Protein AF-A0A936JMW3-F1 (afdb_monomer)

Nearest PDB structures (foldseek):
  3kiz-assembly1_A  TM=5.884E-01  e=1.829E+00  Cytophaga hutchinsonii ATCC 33406
  7wm7-assembly1_B  TM=5.344E-01  e=2.595E+00  Salmonella enterica subsp. enterica serovar Cubana str. 76814
  7uw9-assembly1_G  TM=4.083E-01  e=7.946E+00  Citrus x limon

Sequence (88 aa):
MSKDAERAATVVRERVGDRKPKLILHFECTGRGKLMLRDQVRQDLVRRIQSSLPGDTPWFGAYVGGEIAPVRETNMFHNYTAVLAAIV

pLDDT: mean 84.59, std 10.83, range [48.62, 95.38]

Structure (mmCIF, N/CA/C/O backbone):
data_AF-A0A936JMW3-F1
#
_entry.id   AF-A0A936JMW3-F1
#
loop_
_atom_site.group_PDB
_atom_site.id
_atom_site.type_symbol
_atom_site.label_atom_id
_atom_site.label_alt_id
_atom_site.label_comp_id
_atom_site.label_asym_id
_atom_site.label_entity_id
_atom_site.label_seq_id
_atom_site.pdbx_PDB_ins_code
_atom_site.Cartn_x
_atom_site.Cartn_y
_atom_site.Cartn_z
_atom_site.occupancy
_atom_site.B_iso_or_equiv
_atom_site.auth_seq_id
_atom_site.auth_comp_id
_atom_site.auth_asym_id
_atom_site.auth_atom_id
_atom_site.pdbx_PDB_model_num
ATOM 1 N N . MET A 1 1 ? 2.826 12.191 -13.641 1.00 48.62 1 MET A N 1
ATOM 2 C CA . MET A 1 1 ? 2.742 10.856 -13.004 1.00 48.62 1 MET A CA 1
ATOM 3 C C . MET A 1 1 ? 2.316 11.036 -11.551 1.00 48.62 1 MET A C 1
ATOM 5 O O . MET A 1 1 ? 3.149 11.417 -10.745 1.00 48.62 1 MET A O 1
ATOM 9 N N . SER A 1 2 ? 1.021 10.908 -11.229 1.00 50.53 2 SER A N 1
ATOM 10 C CA . SER A 1 2 ? 0.531 11.158 -9.853 1.00 50.53 2 SER A CA 1
ATOM 11 C C . SER A 1 2 ? -0.820 10.521 -9.497 1.00 50.53 2 SER A C 1
ATOM 13 O O . SER A 1 2 ? -1.070 10.345 -8.318 1.00 50.53 2 SER A O 1
ATOM 15 N N . LYS A 1 3 ? -1.694 10.179 -10.457 1.00 59.94 3 LYS A N 1
ATOM 16 C CA . LYS A 1 3 ? -3.078 9.755 -10.149 1.00 59.94 3 LYS A CA 1
ATOM 17 C C . LYS A 1 3 ? -3.257 8.240 -9.970 1.00 59.94 3 LYS A C 1
ATOM 19 O O . LYS A 1 3 ? -4.128 7.809 -9.224 1.00 59.94 3 LYS A O 1
ATOM 24 N N . ASP A 1 4 ? -2.425 7.423 -10.614 1.00 64.94 4 ASP A N 1
ATOM 25 C CA . ASP A 1 4 ? -2.665 5.972 -10.682 1.00 64.94 4 ASP A CA 1
ATOM 26 C C . ASP A 1 4 ? -2.328 5.232 -9.381 1.00 64.94 4 ASP A C 1
ATOM 28 O O . ASP A 1 4 ? -2.985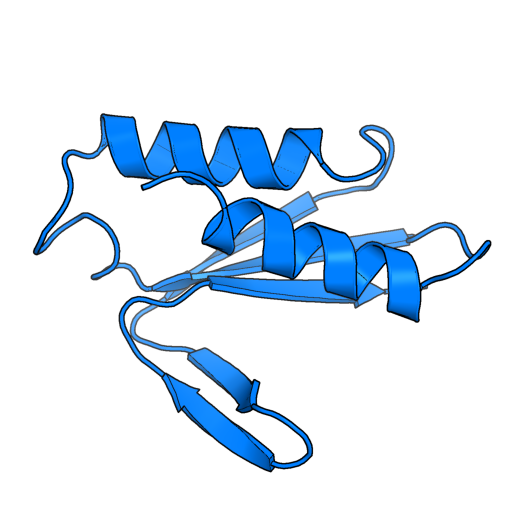 4.255 -9.032 1.00 64.94 4 ASP A O 1
ATOM 32 N N . ALA A 1 5 ? -1.339 5.715 -8.625 1.00 66.25 5 ALA A N 1
ATOM 33 C CA . ALA A 1 5 ? -0.994 5.139 -7.324 1.00 66.25 5 ALA A CA 1
ATOM 34 C C . ALA A 1 5 ? -2.110 5.367 -6.292 1.00 66.25 5 ALA A C 1
ATOM 36 O O . ALA A 1 5 ? -2.513 4.450 -5.582 1.00 66.25 5 ALA A O 1
ATOM 37 N N . GLU A 1 6 ? -2.674 6.574 -6.278 1.00 78.12 6 GLU A N 1
ATOM 38 C CA . GLU A 1 6 ? -3.806 6.938 -5.422 1.00 78.12 6 GLU A CA 1
ATOM 39 C C . GLU A 1 6 ? -5.095 6.219 -5.848 1.00 78.12 6 GLU A C 1
ATOM 41 O O . GLU A 1 6 ? -5.954 5.934 -5.009 1.00 78.12 6 GLU A O 1
ATOM 46 N N . ARG A 1 7 ? -5.223 5.851 -7.132 1.00 83.75 7 ARG A N 1
ATOM 47 C CA . ARG A 1 7 ? -6.363 5.080 -7.646 1.00 83.75 7 ARG A CA 1
ATOM 48 C C . ARG A 1 7 ? -6.499 3.728 -6.950 1.00 83.75 7 ARG A C 1
ATOM 50 O O . ARG A 1 7 ? -7.608 3.373 -6.570 1.00 83.75 7 ARG A O 1
ATOM 57 N N . 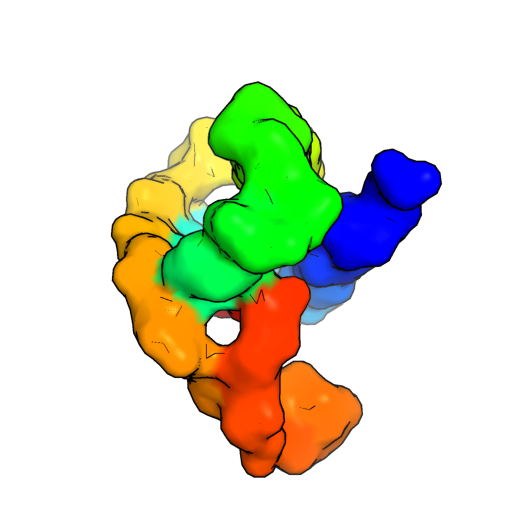ALA A 1 8 ? -5.404 2.991 -6.751 1.00 84.56 8 ALA A N 1
ATOM 58 C CA . ALA A 1 8 ? -5.454 1.689 -6.081 1.00 84.56 8 ALA A CA 1
ATOM 59 C C . ALA A 1 8 ? -5.967 1.817 -4.637 1.00 84.56 8 ALA A C 1
ATOM 61 O O . ALA A 1 8 ? -6.881 1.098 -4.239 1.00 84.56 8 ALA A O 1
ATOM 62 N N . ALA A 1 9 ? -5.444 2.788 -3.883 1.00 87.50 9 ALA A N 1
ATOM 63 C CA . ALA A 1 9 ? -5.917 3.077 -2.531 1.00 87.50 9 ALA A CA 1
ATOM 64 C C . ALA A 1 9 ? -7.389 3.523 -2.521 1.00 87.50 9 ALA A C 1
ATOM 66 O O . ALA A 1 9 ? -8.154 3.106 -1.657 1.00 87.50 9 ALA A O 1
ATOM 67 N N . THR A 1 10 ? -7.807 4.319 -3.507 1.00 89.06 10 THR A N 1
ATOM 68 C CA . THR A 1 10 ? -9.200 4.770 -3.654 1.00 89.06 10 THR A CA 1
ATOM 69 C C . THR A 1 10 ? -10.153 3.605 -3.881 1.00 89.06 10 THR A C 1
ATOM 71 O O . THR A 1 10 ? -11.127 3.477 -3.146 1.00 89.06 10 THR A O 1
ATOM 74 N N . VAL A 1 11 ? -9.825 2.698 -4.803 1.00 88.81 11 VAL A N 1
ATOM 75 C CA . VAL A 1 11 ? -10.623 1.487 -5.055 1.00 88.81 11 VAL A CA 1
ATOM 76 C C . VAL A 1 11 ? -10.704 0.607 -3.807 1.00 88.81 11 VAL A C 1
ATOM 78 O O . VAL A 1 11 ? -11.754 0.034 -3.524 1.00 88.81 11 VAL A O 1
ATOM 81 N N . VAL A 1 12 ? -9.617 0.501 -3.035 1.00 89.88 12 VAL A N 1
ATOM 82 C CA . VAL A 1 12 ? -9.644 -0.213 -1.752 1.00 89.88 12 VAL A CA 1
ATOM 83 C C . VAL A 1 12 ? -10.622 0.452 -0.785 1.00 89.88 12 VAL A C 1
ATOM 85 O O . VAL A 1 12 ? -11.475 -0.249 -0.251 1.00 89.88 12 VAL A O 1
ATOM 88 N N . ARG A 1 13 ? -10.562 1.779 -0.598 1.00 89.19 13 ARG A N 1
ATOM 89 C CA . ARG A 1 13 ? -11.501 2.506 0.280 1.00 89.19 13 ARG A CA 1
ATOM 90 C C . ARG A 1 13 ? -12.956 2.300 -0.140 1.00 89.19 13 ARG A C 1
ATOM 92 O O . ARG A 1 13 ? -13.783 1.971 0.701 1.00 89.19 13 ARG A O 1
ATOM 99 N N . GLU A 1 14 ? -13.250 2.423 -1.432 1.00 90.94 14 GLU A N 1
ATOM 100 C CA . GLU A 1 14 ? -14.599 2.224 -1.981 1.00 90.94 14 GLU A CA 1
ATOM 101 C C . GLU A 1 14 ? -15.127 0.806 -1.726 1.00 90.94 14 GLU A C 1
ATOM 103 O O . GLU A 1 14 ? -16.279 0.631 -1.338 1.00 90.94 14 GLU A O 1
ATOM 108 N N . ARG A 1 15 ? -14.287 -0.223 -1.901 1.00 90.25 15 ARG A N 1
ATOM 109 C CA . ARG A 1 15 ? -14.675 -1.626 -1.671 1.00 90.25 15 ARG A CA 1
ATOM 110 C C . ARG A 1 15 ? -14.811 -1.971 -0.194 1.00 90.25 15 ARG A C 1
ATOM 112 O O . ARG A 1 15 ? -15.635 -2.807 0.176 1.00 90.25 15 ARG A O 1
ATOM 119 N N . VAL A 1 16 ? -13.973 -1.379 0.648 1.00 90.62 16 VAL A N 1
ATOM 120 C CA . VAL A 1 16 ? -14.002 -1.570 2.099 1.00 90.62 16 VAL A CA 1
ATOM 121 C C . VAL A 1 16 ? -15.263 -0.934 2.695 1.00 90.62 16 VAL A C 1
ATOM 123 O O . VAL A 1 16 ? -15.910 -1.575 3.530 1.00 90.62 16 VAL A O 1
ATOM 126 N N . GLY A 1 17 ? -15.663 0.246 2.210 1.00 88.88 17 GLY A N 1
ATOM 127 C CA . GLY A 1 17 ? -16.792 1.011 2.742 1.00 88.88 17 GLY A CA 1
ATOM 128 C C . GLY A 1 17 ? -16.512 1.481 4.171 1.00 88.88 17 GLY A C 1
ATOM 129 O O . GLY A 1 17 ? -15.392 1.878 4.481 1.00 88.88 17 GLY A O 1
ATOM 130 N N . ASP A 1 18 ? -17.504 1.363 5.054 1.00 89.50 18 ASP A N 1
ATOM 131 C CA . ASP A 1 18 ? -17.388 1.770 6.467 1.00 89.50 18 ASP A CA 1
ATOM 132 C C . ASP A 1 18 ? -16.659 0.745 7.353 1.00 89.50 18 ASP A C 1
ATOM 134 O O . ASP A 1 18 ? -16.463 0.956 8.552 1.00 89.50 18 ASP A O 1
ATOM 138 N N . ARG A 1 19 ? -16.261 -0.404 6.792 1.00 91.12 19 ARG A N 1
ATOM 139 C CA . ARG A 1 19 ? -15.528 -1.425 7.546 1.00 91.12 19 ARG A CA 1
ATOM 140 C C . ARG A 1 19 ? -14.126 -0.919 7.854 1.00 91.12 19 ARG A C 1
ATOM 142 O O . ARG A 1 19 ? -13.446 -0.395 6.982 1.00 91.12 19 ARG A O 1
ATOM 149 N N . LYS A 1 20 ? -13.646 -1.147 9.075 1.00 89.12 20 LYS A N 1
ATOM 150 C CA . LYS A 1 20 ? -12.256 -0.853 9.430 1.00 89.12 20 LYS A CA 1
ATOM 151 C C . LYS A 1 20 ? -11.350 -2.011 8.994 1.00 89.12 20 LYS A C 1
ATOM 153 O O . LYS A 1 20 ? -11.527 -3.116 9.512 1.00 89.12 20 LYS A O 1
ATOM 158 N N . PRO A 1 21 ? -10.376 -1.799 8.093 1.00 91.88 21 PRO A N 1
ATOM 159 C CA . PRO A 1 21 ? -9.387 -2.822 7.787 1.00 91.88 21 PRO A CA 1
ATOM 160 C C . PRO A 1 21 ? -8.585 -3.208 9.035 1.00 91.88 21 PRO A C 1
ATOM 162 O O . PRO A 1 21 ? -8.183 -2.361 9.829 1.00 91.88 21 PRO A O 1
ATOM 165 N N . LYS A 1 22 ? -8.338 -4.504 9.200 1.00 94.44 22 LYS A N 1
ATOM 166 C CA . LYS A 1 22 ? -7.470 -5.083 10.234 1.00 94.44 22 LYS A CA 1
ATOM 167 C C . LYS A 1 22 ? -6.022 -5.213 9.765 1.00 94.44 22 LYS A C 1
ATOM 169 O O . LYS A 1 22 ? -5.120 -5.287 10.592 1.00 94.44 22 LYS A O 1
ATOM 174 N N . LEU A 1 23 ? -5.807 -5.278 8.449 1.00 94.88 23 LEU A N 1
ATOM 175 C CA . LEU A 1 23 ? -4.495 -5.405 7.820 1.00 94.88 23 LEU A CA 1
ATOM 176 C C . LEU A 1 23 ? -4.561 -4.926 6.367 1.00 94.88 23 LEU A C 1
ATOM 178 O O . LEU A 1 23 ? -5.484 -5.297 5.637 1.00 94.88 23 LEU A O 1
ATOM 182 N N . ILE A 1 24 ? -3.555 -4.166 5.934 1.00 95.38 24 ILE A N 1
ATOM 183 C CA . ILE A 1 24 ? -3.281 -3.915 4.517 1.00 95.38 24 ILE A CA 1
ATOM 184 C C . ILE A 1 24 ? -2.099 -4.773 4.073 1.00 95.38 24 ILE A C 1
ATOM 186 O O . ILE A 1 24 ? -1.023 -4.725 4.672 1.00 95.38 24 ILE A O 1
ATOM 190 N N . LEU A 1 25 ? -2.302 -5.532 2.999 1.00 94.81 25 LEU A N 1
ATOM 191 C CA . LEU A 1 25 ? -1.255 -6.228 2.263 1.00 94.81 25 LEU A CA 1
ATOM 192 C C . LEU A 1 25 ? -0.876 -5.400 1.036 1.00 94.81 25 LEU A C 1
ATOM 194 O O . LEU A 1 25 ? -1.744 -5.063 0.228 1.00 94.81 25 LEU A O 1
ATOM 198 N N . HIS A 1 26 ? 0.411 -5.097 0.888 1.00 93.81 26 HIS A N 1
ATOM 199 C CA . HIS A 1 26 ? 0.950 -4.338 -0.238 1.00 93.81 26 HIS A CA 1
ATOM 200 C C . HIS A 1 26 ? 2.087 -5.098 -0.918 1.00 93.81 26 HIS A C 1
ATOM 202 O O . HIS A 1 26 ? 3.168 -5.258 -0.351 1.00 93.81 26 HIS A O 1
ATOM 208 N N . PHE A 1 27 ? 1.855 -5.531 -2.152 1.00 92.50 27 PHE A N 1
ATOM 209 C CA . PHE A 1 27 ? 2.864 -6.198 -2.971 1.00 92.50 27 PHE A CA 1
ATOM 210 C C . PHE A 1 27 ? 3.259 -5.294 -4.126 1.00 92.50 27 PHE A C 1
ATOM 212 O O . PHE A 1 27 ? 2.390 -4.794 -4.840 1.00 92.50 27 PHE A O 1
ATOM 219 N N . GLU A 1 28 ? 4.556 -5.069 -4.297 1.00 89.56 28 GLU A N 1
ATOM 220 C CA . GLU A 1 28 ? 5.076 -4.214 -5.361 1.00 89.56 28 GLU A CA 1
ATOM 221 C C . GLU A 1 28 ? 6.146 -4.946 -6.165 1.00 89.56 28 GLU A C 1
ATOM 223 O O . GLU A 1 28 ? 7.040 -5.586 -5.606 1.00 89.56 28 GLU A O 1
ATOM 228 N N . CYS A 1 29 ? 6.092 -4.819 -7.488 1.00 87.88 29 CYS A N 1
ATOM 229 C CA . CYS A 1 29 ? 7.053 -5.494 -8.341 1.00 87.88 29 CYS A CA 1
ATOM 230 C C . CYS A 1 29 ? 8.433 -4.869 -8.107 1.00 87.88 29 CYS A C 1
ATOM 232 O O . CYS A 1 29 ? 8.612 -3.666 -8.249 1.00 87.88 29 CYS A O 1
ATOM 234 N N . THR A 1 30 ? 9.446 -5.670 -7.802 1.00 84.00 30 THR A N 1
ATOM 235 C CA . THR A 1 30 ? 10.853 -5.251 -7.662 1.00 84.00 30 THR A CA 1
ATOM 236 C C . THR A 1 30 ? 11.374 -4.506 -8.894 1.00 84.00 30 THR A C 1
ATOM 238 O O . THR A 1 30 ? 12.248 -3.646 -8.768 1.00 84.00 30 THR A O 1
ATOM 241 N N . GLY A 1 31 ? 10.832 -4.815 -10.079 1.00 79.00 31 GLY A N 1
ATOM 242 C CA . GLY A 1 31 ? 11.123 -4.121 -11.335 1.00 79.00 31 GLY A CA 1
ATOM 243 C C . GLY A 1 31 ? 10.468 -2.740 -11.437 1.00 79.00 31 GLY A C 1
ATOM 244 O O . GLY A 1 31 ? 10.950 -1.883 -12.184 1.00 79.00 31 GLY A O 1
ATOM 245 N N . ARG A 1 32 ? 9.407 -2.483 -10.659 1.00 75.12 32 ARG A N 1
ATOM 246 C CA . ARG A 1 32 ? 8.778 -1.167 -10.530 1.00 75.12 32 ARG A CA 1
ATOM 247 C C . ARG A 1 32 ? 9.769 -0.227 -9.850 1.00 75.12 32 ARG A C 1
ATOM 249 O O . ARG A 1 32 ? 10.230 -0.436 -8.730 1.00 75.12 32 ARG A O 1
ATOM 256 N N . GLY A 1 33 ? 10.178 0.793 -10.587 1.00 62.75 33 GLY A N 1
ATOM 257 C CA . GLY A 1 33 ? 11.290 1.649 -10.203 1.00 62.75 33 GLY A CA 1
ATOM 258 C C . GLY A 1 33 ? 12.635 1.159 -10.722 1.00 62.75 33 GLY A C 1
ATOM 259 O O . GLY A 1 33 ? 13.232 1.848 -11.530 1.00 62.75 33 GLY A O 1
ATOM 260 N N . LYS A 1 34 ? 13.113 -0.046 -10.415 1.00 60.16 34 LYS A N 1
ATOM 261 C CA . LYS A 1 34 ? 14.503 -0.405 -10.780 1.00 60.16 34 LYS A CA 1
ATOM 262 C C . LYS A 1 34 ? 14.856 -0.362 -12.278 1.00 60.16 34 LYS A C 1
ATOM 264 O O . LYS A 1 34 ? 16.012 -0.093 -12.583 1.00 60.16 34 LYS A O 1
ATOM 269 N N . LEU A 1 35 ? 13.907 -0.574 -13.197 1.00 55.88 35 LEU A N 1
ATOM 270 C CA . LEU A 1 35 ? 14.148 -0.420 -14.645 1.00 55.88 35 LEU A CA 1
ATOM 271 C C . LEU A 1 35 ? 13.761 0.961 -15.220 1.00 55.88 35 LEU A C 1
ATOM 273 O O . LEU A 1 35 ? 14.171 1.269 -16.333 1.00 55.88 35 LEU A O 1
ATOM 277 N N . MET A 1 36 ? 12.971 1.781 -14.507 1.00 52.91 36 MET A N 1
ATOM 278 C CA . MET A 1 36 ? 12.314 2.981 -15.079 1.00 52.91 36 MET A CA 1
ATOM 279 C C . MET A 1 36 ? 12.182 4.202 -14.132 1.00 52.91 36 MET A C 1
ATOM 281 O O . MET A 1 36 ? 11.930 5.305 -14.609 1.00 52.91 36 MET A O 1
ATOM 285 N N . LEU A 1 37 ? 12.331 4.068 -12.805 1.00 60.19 37 LEU A N 1
ATOM 286 C CA . LEU A 1 37 ? 12.192 5.155 -11.814 1.00 60.19 37 LEU A CA 1
ATOM 287 C C . LEU A 1 37 ? 13.270 5.077 -10.717 1.00 60.19 37 LEU A C 1
ATOM 289 O O . LEU A 1 37 ? 13.519 4.033 -10.128 1.00 60.19 37 LEU A O 1
ATOM 293 N N . ARG A 1 38 ? 13.867 6.212 -10.352 1.00 69.19 38 ARG A N 1
ATOM 294 C CA . ARG A 1 38 ? 14.827 6.277 -9.235 1.00 69.19 38 ARG A CA 1
ATOM 295 C C . ARG A 1 38 ? 14.201 5.731 -7.943 1.00 69.19 38 ARG A C 1
ATOM 297 O O . ARG A 1 38 ? 13.011 5.929 -7.713 1.00 69.19 38 ARG A O 1
ATOM 304 N N . ASP A 1 39 ? 15.007 5.126 -7.070 1.00 74.12 39 ASP A N 1
ATOM 305 C CA . ASP A 1 39 ? 14.551 4.555 -5.789 1.00 74.12 39 ASP A CA 1
ATOM 306 C C . ASP A 1 39 ? 13.722 5.540 -4.943 1.00 74.12 39 ASP A C 1
ATOM 308 O O . ASP A 1 39 ? 12.733 5.146 -4.325 1.00 74.12 39 ASP A O 1
ATOM 312 N N . GLN A 1 40 ? 14.053 6.833 -5.004 1.00 79.81 40 GLN A N 1
ATOM 313 C CA . GLN A 1 40 ? 13.282 7.907 -4.375 1.00 79.81 40 GLN A CA 1
ATOM 314 C C . GLN A 1 40 ? 11.826 7.961 -4.866 1.00 79.81 40 GLN A C 1
ATOM 316 O O . GLN A 1 40 ? 10.900 8.075 -4.072 1.00 79.81 40 GLN A O 1
ATOM 321 N N . VAL A 1 41 ? 11.611 7.817 -6.175 1.00 78.50 41 VAL A N 1
ATOM 322 C CA . VAL A 1 41 ? 10.276 7.858 -6.785 1.00 78.50 41 VAL A CA 1
ATOM 323 C C . VAL A 1 41 ? 9.441 6.659 -6.338 1.00 78.50 41 VAL A C 1
ATOM 325 O O . VAL A 1 41 ? 8.249 6.810 -6.081 1.00 78.50 41 VAL A O 1
ATOM 328 N N . ARG A 1 42 ? 10.057 5.474 -6.197 1.00 80.81 42 ARG A N 1
ATOM 329 C CA . ARG A 1 42 ? 9.383 4.290 -5.637 1.00 80.81 42 ARG A CA 1
ATOM 330 C C . ARG A 1 42 ? 8.932 4.557 -4.202 1.00 80.81 42 ARG A C 1
ATOM 332 O O . ARG A 1 42 ? 7.765 4.354 -3.885 1.00 80.81 42 ARG A O 1
ATOM 339 N N . GLN A 1 43 ? 9.825 5.073 -3.356 1.00 84.62 43 GLN A N 1
ATOM 340 C CA . GLN A 1 43 ? 9.480 5.413 -1.973 1.00 84.62 43 GLN A CA 1
ATOM 341 C C . GLN A 1 43 ? 8.350 6.444 -1.894 1.00 84.62 43 GLN A C 1
ATOM 343 O O . GLN A 1 43 ? 7.443 6.293 -1.080 1.00 84.62 43 GLN A O 1
ATOM 348 N N . ASP A 1 44 ? 8.365 7.461 -2.753 1.00 86.50 44 ASP A N 1
ATOM 349 C CA . ASP A 1 44 ? 7.319 8.483 -2.772 1.00 86.50 44 ASP A CA 1
ATOM 350 C C . ASP A 1 44 ? 5.961 7.916 -3.207 1.00 86.50 44 ASP A C 1
ATOM 352 O O . ASP A 1 44 ? 4.932 8.297 -2.649 1.00 86.50 44 ASP A O 1
ATOM 356 N N . LEU A 1 45 ? 5.935 6.966 -4.148 1.00 83.69 45 LEU A N 1
ATOM 357 C CA . LEU A 1 45 ? 4.708 6.259 -4.529 1.00 83.69 45 LEU A CA 1
ATOM 358 C C . LEU A 1 45 ? 4.151 5.430 -3.367 1.00 83.69 45 LEU A C 1
ATOM 360 O O . LEU A 1 45 ? 2.955 5.516 -3.085 1.00 83.69 45 LEU A O 1
ATOM 364 N N . VAL A 1 46 ? 5.007 4.676 -2.672 1.00 87.75 46 VAL A N 1
ATOM 365 C CA . VAL A 1 46 ? 4.612 3.894 -1.490 1.00 87.75 46 VAL A CA 1
ATOM 366 C C . VAL A 1 46 ? 4.050 4.808 -0.402 1.00 87.75 46 VAL A C 1
ATOM 368 O O . VAL A 1 46 ? 2.965 4.539 0.111 1.00 87.75 46 VAL A O 1
ATOM 371 N N . ARG A 1 47 ? 4.733 5.921 -0.101 1.00 88.94 47 ARG A N 1
ATOM 372 C CA . ARG A 1 47 ? 4.273 6.909 0.889 1.00 88.94 47 ARG A CA 1
ATOM 373 C C . ARG A 1 47 ? 2.897 7.456 0.531 1.00 88.94 47 ARG A C 1
ATOM 375 O O . ARG A 1 47 ? 2.011 7.447 1.373 1.00 88.94 47 ARG A O 1
ATOM 382 N N . ARG A 1 48 ? 2.680 7.870 -0.722 1.00 88.56 48 ARG A N 1
ATOM 383 C CA . ARG A 1 48 ? 1.377 8.392 -1.176 1.00 88.56 48 ARG A CA 1
ATOM 384 C C . ARG A 1 48 ? 0.255 7.368 -1.041 1.00 88.56 48 ARG A C 1
ATOM 386 O O . ARG A 1 48 ? -0.843 7.723 -0.619 1.00 88.56 48 ARG A O 1
ATOM 393 N N . ILE A 1 49 ? 0.528 6.105 -1.369 1.00 89.69 49 ILE A N 1
ATOM 394 C CA . ILE A 1 49 ? -0.430 5.006 -1.198 1.00 89.69 49 ILE A CA 1
ATOM 395 C C . ILE A 1 49 ? -0.780 4.822 0.283 1.00 89.69 49 ILE A C 1
ATOM 397 O O . ILE A 1 49 ? -1.959 4.779 0.627 1.00 89.69 49 ILE A O 1
ATOM 401 N N . GLN A 1 50 ? 0.224 4.758 1.159 1.00 90.19 50 GLN A N 1
ATOM 402 C CA . GLN A 1 50 ? 0.025 4.592 2.601 1.00 90.19 50 GLN A CA 1
ATOM 403 C C . GLN A 1 50 ? -0.737 5.769 3.213 1.00 90.19 50 GLN A C 1
ATOM 405 O O . GLN A 1 50 ? -1.691 5.558 3.952 1.00 90.19 50 GLN A O 1
ATOM 410 N N . SER A 1 51 ? -0.392 7.004 2.839 1.00 89.62 51 SER A N 1
ATOM 4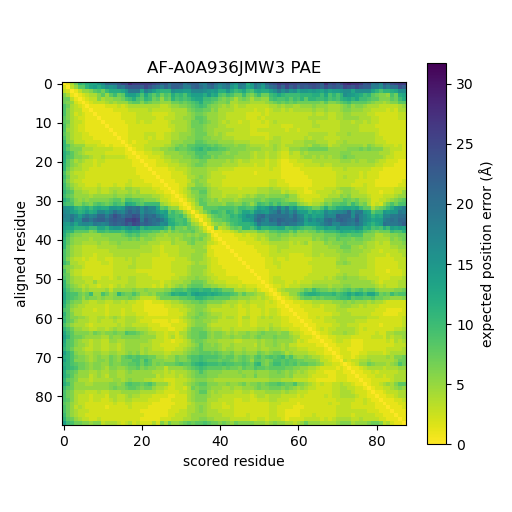11 C CA . SER A 1 51 ? -1.094 8.216 3.285 1.00 89.62 51 SER A CA 1
ATOM 412 C C . SER A 1 51 ? -2.531 8.321 2.768 1.00 89.62 51 SER A C 1
ATOM 414 O O . SER A 1 51 ? -3.304 9.127 3.273 1.00 89.62 51 SER A O 1
ATOM 416 N N . SER A 1 52 ? -2.899 7.521 1.765 1.00 87.50 52 SER A N 1
ATOM 417 C CA . SER A 1 52 ? -4.256 7.468 1.223 1.00 87.50 52 SER A CA 1
ATOM 418 C C . SER A 1 52 ? -5.165 6.486 1.976 1.00 87.50 52 SER A C 1
ATOM 420 O O . SER A 1 52 ? -6.348 6.393 1.650 1.00 87.50 52 SER A O 1
ATOM 422 N N . LEU A 1 53 ? -4.656 5.720 2.941 1.00 85.50 53 LEU A N 1
ATOM 423 C CA . LEU A 1 53 ? -5.430 4.771 3.747 1.00 85.50 53 LEU A CA 1
ATOM 424 C C . LEU A 1 53 ? -5.359 5.152 5.236 1.00 85.50 53 LEU A C 1
ATOM 426 O O . LEU A 1 53 ? -4.451 5.885 5.629 1.00 85.50 53 LEU A O 1
ATOM 430 N N . PRO A 1 54 ? -6.313 4.700 6.075 1.00 81.69 54 PRO A N 1
ATOM 431 C CA . PRO A 1 54 ? -6.287 4.987 7.507 1.00 81.69 54 PRO A CA 1
ATOM 432 C C . PRO A 1 54 ? -4.960 4.552 8.145 1.00 81.69 54 PRO A C 1
ATOM 434 O O . PRO A 1 54 ? -4.581 3.382 8.082 1.00 81.69 54 PRO A O 1
ATOM 437 N N . GLY A 1 55 ? -4.247 5.507 8.748 1.00 80.38 55 GLY A N 1
ATOM 438 C CA . GLY A 1 55 ? -2.887 5.302 9.263 1.00 80.38 55 GLY A CA 1
ATOM 439 C C . GLY A 1 55 ? -2.787 4.414 10.508 1.00 80.38 55 GLY A C 1
ATOM 440 O O . GLY A 1 55 ? -1.685 4.087 10.934 1.00 80.38 55 GLY A O 1
ATOM 441 N N . ASP A 1 56 ? -3.916 4.020 11.093 1.00 87.31 56 ASP A N 1
ATOM 442 C CA . ASP A 1 56 ? -3.998 3.136 12.256 1.00 87.31 56 ASP A CA 1
ATOM 443 C C . ASP A 1 56 ? -4.125 1.649 11.883 1.00 87.31 56 ASP A C 1
ATOM 445 O O . ASP A 1 56 ? -4.187 0.789 12.763 1.00 87.31 56 ASP A O 1
ATOM 449 N N . THR A 1 57 ? -4.163 1.330 10.587 1.00 90.12 57 THR A N 1
ATOM 450 C CA . THR A 1 57 ? -4.232 -0.051 10.110 1.00 90.12 57 THR A CA 1
ATOM 451 C C . THR A 1 57 ? -2.826 -0.652 9.985 1.00 90.12 57 THR A C 1
ATOM 453 O O . THR A 1 57 ? -1.983 -0.074 9.294 1.00 90.12 57 THR A O 1
ATOM 456 N N . PRO A 1 58 ? -2.562 -1.837 10.570 1.00 93.69 58 PRO A N 1
ATOM 457 C CA . PRO A 1 58 ? -1.324 -2.575 10.343 1.00 93.69 58 PRO A CA 1
ATOM 458 C C . PRO A 1 58 ? -1.015 -2.758 8.852 1.00 93.69 58 PRO A C 1
ATOM 460 O O . PRO A 1 58 ? -1.900 -3.071 8.053 1.00 93.69 58 PRO A O 1
ATOM 463 N N . TRP A 1 59 ? 0.256 -2.598 8.482 1.00 95.00 59 TRP A N 1
ATOM 464 C CA . TRP A 1 59 ? 0.712 -2.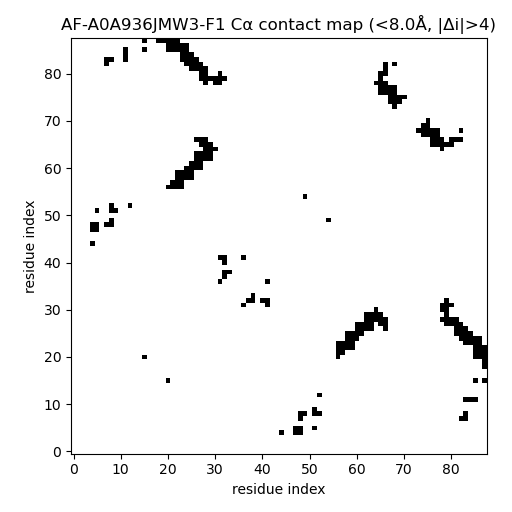679 7.096 1.00 95.00 59 TRP A CA 1
ATOM 465 C C . TRP A 1 59 ? 1.783 -3.752 6.945 1.00 95.00 59 TRP A C 1
ATOM 467 O O . TRP A 1 59 ? 2.839 -3.677 7.573 1.00 95.00 59 TRP A O 1
ATOM 477 N N . PHE A 1 60 ? 1.542 -4.720 6.067 1.00 94.62 60 PHE A N 1
ATOM 478 C CA . PHE A 1 60 ? 2.536 -5.7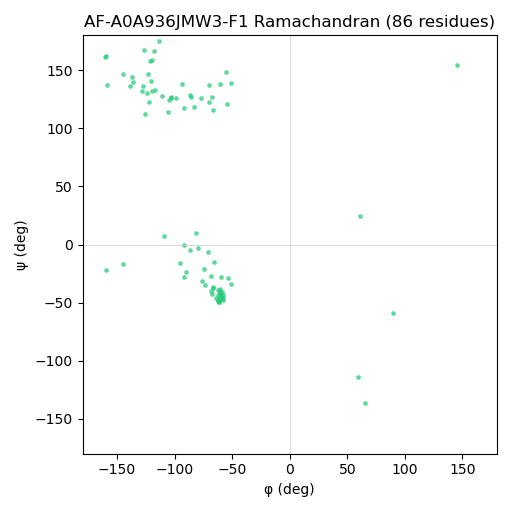07 5.664 1.00 94.62 60 PHE A CA 1
ATOM 479 C C . PHE A 1 60 ? 2.756 -5.625 4.158 1.00 94.62 60 PHE A C 1
ATOM 481 O O . PHE A 1 60 ? 1.816 -5.447 3.383 1.00 94.62 60 PHE A O 1
ATOM 488 N N . GLY A 1 61 ? 4.003 -5.763 3.722 1.00 92.50 61 GLY A N 1
ATOM 489 C CA . GLY A 1 61 ? 4.296 -5.740 2.302 1.00 92.50 61 GLY A CA 1
ATOM 490 C C . GLY A 1 61 ? 5.621 -6.373 1.938 1.00 92.50 61 GLY A C 1
ATOM 491 O O . GLY A 1 61 ? 6.496 -6.561 2.782 1.00 92.50 61 GLY A O 1
ATOM 492 N N . ALA A 1 62 ? 5.746 -6.697 0.657 1.00 91.50 62 ALA A N 1
ATOM 493 C CA . ALA A 1 62 ? 6.941 -7.289 0.086 1.00 91.50 62 ALA A CA 1
ATOM 494 C C . ALA A 1 62 ? 7.166 -6.775 -1.335 1.00 91.50 62 ALA A C 1
ATOM 496 O O . ALA A 1 62 ? 6.217 -6.548 -2.090 1.00 91.50 62 ALA A O 1
ATOM 497 N N . TYR A 1 63 ? 8.440 -6.651 -1.705 1.00 89.00 63 TYR A N 1
ATOM 498 C CA . TYR A 1 63 ? 8.811 -6.486 -3.100 1.00 89.00 63 TYR A CA 1
ATOM 499 C C . TYR A 1 63 ? 8.933 -7.865 -3.755 1.00 89.00 63 TYR A C 1
ATOM 501 O O . TYR A 1 63 ? 9.665 -8.717 -3.252 1.00 89.00 63 TYR A O 1
ATOM 509 N N . VAL A 1 64 ? 8.240 -8.086 -4.872 1.00 90.25 64 VAL A N 1
ATOM 510 C CA . VAL A 1 64 ? 8.137 -9.400 -5.535 1.00 90.25 64 VAL A CA 1
ATOM 511 C C . VAL A 1 64 ? 8.533 -9.346 -7.017 1.00 90.25 64 VAL A C 1
ATOM 513 O O . VAL A 1 64 ? 8.717 -8.279 -7.589 1.00 90.25 64 VAL A O 1
ATOM 516 N N . GLY A 1 65 ? 8.734 -10.493 -7.66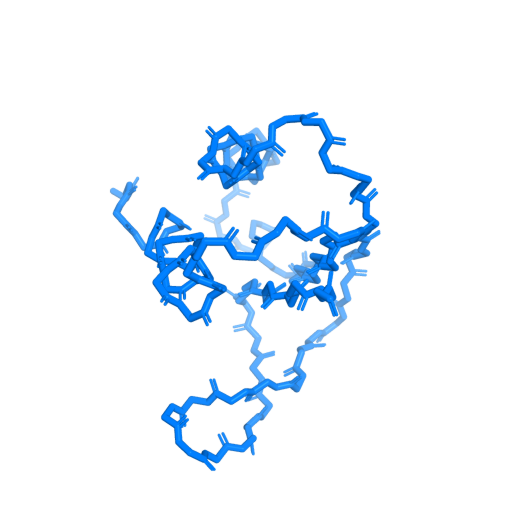9 1.00 88.25 65 GLY A N 1
ATOM 517 C CA . GLY A 1 65 ? 9.107 -10.575 -9.095 1.00 88.25 65 GLY A CA 1
ATOM 518 C C . GLY A 1 65 ? 7.937 -10.448 -10.081 1.00 88.25 65 GLY A C 1
ATOM 519 O O . GLY A 1 65 ? 8.117 -10.738 -11.258 1.00 88.25 65 GLY A O 1
ATOM 520 N N . GLY A 1 66 ? 6.757 -10.074 -9.587 1.00 88.38 66 GLY A N 1
ATOM 521 C CA . GLY A 1 66 ? 5.484 -10.040 -10.302 1.00 88.38 66 GLY A CA 1
ATOM 522 C C . GLY A 1 66 ? 4.336 -10.405 -9.360 1.00 88.38 66 GLY A C 1
ATOM 523 O O . GLY A 1 66 ? 4.543 -11.092 -8.356 1.00 88.38 66 GLY A O 1
ATOM 524 N N . GLU A 1 67 ? 3.128 -9.944 -9.670 1.00 92.25 67 GLU A N 1
ATOM 525 C CA . GLU A 1 67 ? 1.942 -10.153 -8.835 1.00 92.25 67 GLU A CA 1
ATOM 526 C C . GLU A 1 67 ? 0.817 -10.855 -9.604 1.00 92.25 67 GLU A C 1
ATOM 528 O O . GLU A 1 67 ? 0.607 -10.598 -10.791 1.00 92.25 67 GLU A O 1
ATOM 533 N N . ILE A 1 68 ? 0.032 -11.681 -8.903 1.00 92.38 68 ILE A N 1
ATOM 534 C CA . ILE A 1 68 ? -1.275 -12.154 -9.377 1.00 92.38 68 ILE A CA 1
ATOM 535 C C . ILE A 1 68 ? -2.364 -11.399 -8.618 1.00 92.38 68 ILE A C 1
ATOM 537 O O . ILE A 1 68 ? -2.386 -11.388 -7.390 1.00 92.38 68 ILE A O 1
ATOM 541 N N . ALA A 1 69 ? -3.256 -10.753 -9.359 1.00 89.56 69 ALA A N 1
ATOM 542 C CA . ALA A 1 69 ? -4.290 -9.862 -8.840 1.00 89.56 69 ALA A CA 1
ATOM 543 C C . ALA A 1 69 ? -5.427 -9.653 -9.859 1.00 89.56 69 ALA A C 1
ATOM 545 O O . ALA A 1 69 ? -5.255 -9.917 -11.051 1.00 89.56 69 ALA A O 1
ATOM 546 N N . PRO A 1 70 ? -6.605 -9.185 -9.430 1.00 86.19 70 PRO A N 1
ATOM 547 C CA . PRO A 1 70 ? -7.710 -8.969 -10.349 1.00 86.19 70 PRO A CA 1
ATOM 548 C C . PRO A 1 70 ? -7.536 -7.683 -11.168 1.00 86.19 70 PRO A C 1
ATOM 550 O O . PRO A 1 70 ? -7.443 -6.585 -10.615 1.00 86.19 70 PRO A O 1
ATOM 553 N N . VAL A 1 71 ? -7.617 -7.807 -12.493 1.00 79.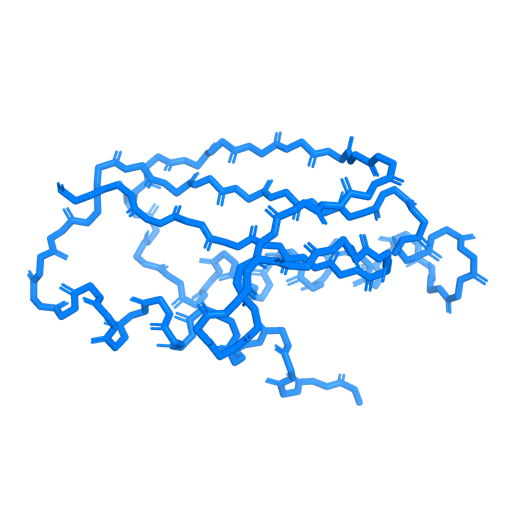50 71 VAL A N 1
ATOM 554 C CA . VAL A 1 71 ? -7.954 -6.703 -13.401 1.00 79.50 71 VAL A CA 1
ATOM 555 C C . VAL A 1 71 ? -9.384 -6.937 -13.860 1.00 79.50 71 VAL A C 1
ATOM 557 O O . VAL A 1 71 ? -9.680 -7.922 -14.534 1.00 79.50 71 VAL A O 1
ATOM 560 N N . ARG A 1 72 ? -10.287 -6.031 -13.467 1.00 80.31 72 ARG A N 1
ATOM 561 C CA . ARG A 1 72 ? -11.741 -6.256 -13.536 1.00 80.31 72 ARG A CA 1
ATOM 562 C C . ARG A 1 72 ? -12.123 -7.490 -12.707 1.00 80.31 72 ARG A C 1
ATOM 564 O O . ARG A 1 72 ? -11.963 -7.448 -11.491 1.00 80.31 72 ARG A O 1
ATOM 571 N N . GLU A 1 73 ? -12.601 -8.552 -13.346 1.00 85.19 73 GLU A N 1
ATOM 572 C CA . GLU A 1 73 ? -13.097 -9.773 -12.695 1.00 85.19 73 GLU A CA 1
ATOM 573 C C . GLU A 1 73 ? -12.173 -10.980 -12.902 1.00 85.19 73 GLU A C 1
ATOM 575 O O . GLU A 1 73 ? -12.514 -12.100 -12.536 1.00 85.19 73 GLU A O 1
ATOM 580 N N . THR A 1 74 ? -10.993 -10.780 -13.492 1.00 89.88 74 THR A N 1
ATOM 581 C CA . THR 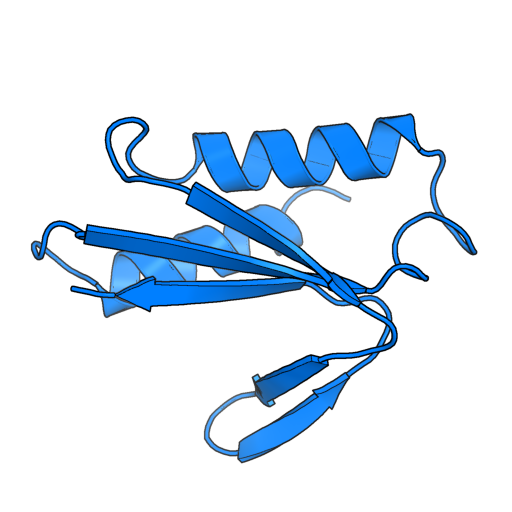A 1 74 ? -10.083 -11.879 -13.822 1.00 89.88 74 THR A CA 1
ATOM 582 C C . THR A 1 74 ? -8.722 -11.650 -13.196 1.00 89.88 74 THR A C 1
ATOM 584 O O . THR A 1 74 ? -8.127 -10.582 -13.348 1.00 89.88 74 THR A O 1
ATOM 587 N N . ASN A 1 75 ? -8.217 -12.674 -12.508 1.00 91.56 75 ASN A N 1
ATOM 588 C CA . ASN A 1 75 ? -6.848 -12.671 -12.022 1.00 91.56 75 ASN A CA 1
ATOM 589 C C . ASN A 1 75 ? -5.891 -12.797 -13.204 1.00 91.56 75 ASN A C 1
ATOM 591 O O . ASN A 1 75 ? -5.964 -13.757 -13.970 1.00 91.56 75 ASN A O 1
ATOM 595 N N . MET A 1 76 ? -4.993 -11.832 -13.339 1.00 92.12 76 MET A N 1
ATOM 596 C CA . MET A 1 76 ? -3.936 -11.851 -14.345 1.00 92.12 76 MET A CA 1
ATOM 597 C C . MET A 1 76 ? -2.573 -11.860 -13.659 1.00 92.12 76 MET A C 1
ATOM 599 O O . MET A 1 76 ? -2.479 -11.656 -12.450 1.00 92.12 76 MET A O 1
ATOM 603 N N . PHE A 1 77 ? -1.517 -12.147 -14.413 1.00 91.75 77 PHE A N 1
ATOM 604 C CA . PHE A 1 77 ? -0.149 -11.919 -13.960 1.00 91.75 77 PHE A CA 1
ATOM 605 C C . PHE A 1 77 ? 0.312 -10.542 -14.439 1.00 91.75 77 PHE A C 1
ATOM 607 O O . PHE A 1 77 ? 0.056 -10.166 -15.585 1.00 91.75 77 PHE A O 1
ATOM 614 N N . HIS A 1 78 ? 0.996 -9.801 -13.573 1.00 85.94 78 HIS A N 1
ATOM 615 C CA . HIS A 1 78 ? 1.383 -8.417 -13.824 1.00 85.94 78 HIS A CA 1
ATOM 616 C C . HIS A 1 78 ? 2.817 -8.187 -13.379 1.00 85.94 78 HIS A C 1
ATOM 618 O O . HIS A 1 78 ? 3.258 -8.696 -12.348 1.00 85.94 78 HIS A O 1
ATOM 624 N N . ASN A 1 79 ? 3.505 -7.347 -14.143 1.00 87.44 79 ASN A N 1
ATOM 625 C CA . ASN A 1 79 ? 4.797 -6.786 -13.789 1.00 87.44 79 ASN A CA 1
ATOM 626 C C . ASN A 1 79 ? 4.700 -5.263 -13.776 1.00 87.44 79 ASN A C 1
ATOM 628 O O . ASN A 1 79 ? 3.842 -4.680 -14.438 1.00 87.44 79 ASN A O 1
ATOM 632 N N . TYR A 1 80 ? 5.621 -4.620 -13.055 1.00 85.50 80 TYR A N 1
ATOM 633 C CA . TYR A 1 80 ? 5.681 -3.160 -12.905 1.00 85.50 80 TYR A CA 1
ATOM 634 C C . TYR A 1 80 ? 4.433 -2.545 -12.248 1.00 85.50 80 TYR A C 1
ATOM 636 O O . TYR A 1 80 ? 4.141 -1.361 -12.416 1.00 85.50 80 TYR A O 1
ATOM 644 N N . THR A 1 81 ? 3.717 -3.339 -11.458 1.00 85.94 81 THR A N 1
ATOM 645 C CA . THR A 1 81 ? 2.472 -2.980 -10.778 1.00 85.94 81 THR A CA 1
ATOM 646 C C . THR A 1 81 ? 2.640 -2.941 -9.262 1.00 85.94 81 THR A C 1
ATOM 648 O O . THR A 1 81 ? 3.725 -3.151 -8.726 1.00 85.94 81 THR A O 1
ATOM 651 N N . ALA A 1 82 ? 1.575 -2.523 -8.577 1.00 88.81 82 ALA A N 1
ATOM 652 C CA . ALA A 1 82 ? 1.427 -2.674 -7.137 1.00 88.81 82 ALA A CA 1
A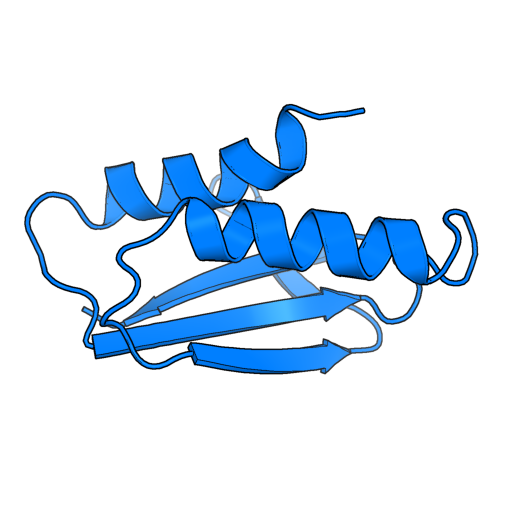TOM 653 C C . ALA A 1 82 ? 0.008 -3.155 -6.860 1.00 88.81 82 ALA A C 1
ATOM 655 O O . ALA A 1 82 ? -0.944 -2.690 -7.495 1.00 88.81 82 ALA A O 1
ATOM 656 N N . VAL A 1 83 ? -0.113 -4.069 -5.912 1.00 91.81 83 VAL A N 1
ATOM 657 C CA . VAL A 1 83 ? -1.362 -4.706 -5.516 1.00 91.81 83 VAL A CA 1
ATOM 658 C C . VAL A 1 83 ? -1.613 -4.393 -4.053 1.00 91.81 83 VAL A C 1
ATOM 660 O O . VAL A 1 83 ? -0.726 -4.551 -3.214 1.00 91.81 83 VAL A O 1
ATOM 663 N N . LEU A 1 84 ? -2.837 -3.960 -3.763 1.00 92.38 84 LEU A N 1
ATOM 664 C CA . LEU A 1 84 ? -3.319 -3.719 -2.411 1.00 92.38 84 LEU A CA 1
ATOM 665 C C . LEU A 1 84 ? -4.476 -4.665 -2.111 1.00 92.38 84 LEU A C 1
ATOM 667 O O . LEU A 1 84 ? -5.413 -4.771 -2.905 1.00 92.38 84 LEU A O 1
ATOM 671 N N . ALA A 1 85 ? -4.434 -5.299 -0.946 1.00 92.75 85 ALA A N 1
ATOM 672 C CA . ALA A 1 85 ? -5.558 -6.035 -0.389 1.00 92.75 85 ALA A CA 1
ATOM 673 C C . ALA A 1 85 ? -5.815 -5.571 1.045 1.00 92.75 85 ALA A C 1
ATOM 675 O O . ALA A 1 85 ? -4.892 -5.476 1.850 1.00 92.75 85 ALA A O 1
ATOM 676 N N . ALA A 1 86 ? -7.077 -5.283 1.354 1.00 93.75 86 ALA A N 1
ATOM 677 C CA . ALA A 1 86 ? -7.517 -4.968 2.703 1.00 93.75 86 ALA A CA 1
ATOM 678 C C . ALA A 1 86 ? -8.230 -6.182 3.296 1.00 93.75 86 ALA A C 1
ATOM 680 O O . ALA A 1 86 ? -9.177 -6.700 2.703 1.00 93.75 86 ALA A O 1
ATOM 681 N N . ILE A 1 87 ? -7.780 -6.616 4.468 1.00 94.25 87 ILE A N 1
ATOM 682 C CA . ILE A 1 87 ? -8.465 -7.622 5.277 1.00 94.25 87 ILE A CA 1
ATOM 683 C C . ILE A 1 87 ? -9.384 -6.869 6.234 1.00 94.25 87 ILE A C 1
ATOM 685 O O . ILE A 1 87 ? -8.894 -6.079 7.039 1.00 94.25 87 ILE A O 1
ATOM 689 N N . VAL A 1 88 ? -10.695 -7.083 6.130 1.00 90.12 88 VAL A N 1
ATOM 690 C CA . VAL A 1 88 ? -11.743 -6.422 6.934 1.00 90.12 88 VAL A CA 1
ATOM 691 C C . VAL A 1 88 ? -12.435 -7.418 7.855 1.00 90.12 88 VAL A C 1
ATOM 693 O O . VAL A 1 88 ? -12.639 -8.573 7.431 1.00 90.12 88 VAL A O 1
#

Radius of gyration: 12.74 Å; Cα contacts (8 Å, |Δi|>4): 137; chains: 1; bounding box: 32×24×27 Å

Secondary structure (DSSP, 8-state):
--HHHHHHHHHHHHHHTTPPPSEEEEEEETHHHHTTS-HHHHHHHHHHHHHTS-TTS-EEEEEES-EEEEETTEEEEESS-EEEEEE-

Solvent-accessible surface area (backbone atoms only — not comparable to full-atom values): 5181 Å² total; per-residue (Å²): 142,76,64,68,58,48,44,58,34,48,54,50,48,66,73,50,55,92,55,70,52,68,32,36,41,40,42,34,17,55,57,42,24,76,79,81,37,58,70,67,57,43,52,53,48,52,48,50,31,53,73,60,44,75,85,88,42,50,78,49,69,49,75,34,98,45,48,79,49,68,60,88,94,42,76,43,81,44,70,64,47,71,47,78,47,73,45,107

Foldseek 3Di:
DPVVLLVQLVVQCVVCDPPDFQEKEKEFAPCQQPVPHPPVVVVVSVVSSCVSHPVPHHYDYDHHNWDFDDDDNDTDIDHNDMHMDTHD

Mean predicted aligned error: 5.19 Å